Protein AF-A0A3B0PQL0-F1 (afdb_monomer)

pLDDT: mean 88.05, std 7.39, range [57.41, 95.56]

Secondary structure (DSSP, 8-state):
-HHHHHHHHHHHHS---HHHHHHHHHHHHHHH-TTTS----HHHHHHHHHHHHHHHHHSTTTSSSPPP--HHHHHHHHHHHHHHHHHHHHHHHHH--

Solvent-accessible surface area (backbone atoms only — not comparable to full-atom values): 5532 Å² total; per-residue (Å²): 64,70,66,24,41,53,50,51,52,47,61,74,74,46,91,65,51,79,68,58,44,51,54,50,53,48,52,48,40,76,74,58,15,87,88,67,73,50,44,44,44,34,69,77,51,51,51,60,36,52,52,47,43,52,50,48,67,75,41,52,92,74,48,79,83,75,74,80,62,51,66,76,64,50,47,51,38,39,50,34,20,51,53,27,49,53,52,51,53,55,50,48,61,68,74,75,109

Radius of gyration: 16.66 Å; Cα contacts (8 Å, |Δi|>4): 66; chains: 1; bounding box: 36×22×53 Å

Mean predicted aligned error: 5.49 Å

Sequence (97 aa):
MLGTMILLAGVMAGDYHKLTGVFFVMAIVMSLGSVTGCAINPARDFGPRVIYFLTAKAFNKKLQNPVSADFRYGLVPLLAPIAAGLIMGGFSLLINQ

Nearest PDB structures (foldseek):
  7sqc-assembly1_P1  TM=3.159E-01  e=7.626E+00  Chlamydomonas reinhardtii

Organism: Mycoplasmoides gallisepticum (NCBI:txid2096)

Structure (mmCIF, N/CA/C/O backbone):
data_AF-A0A3B0PQL0-F1
#
_entry.id   AF-A0A3B0PQL0-F1
#
loop_
_atom_site.group_PDB
_atom_site.id
_atom_site.type_symbol
_atom_site.label_atom_id
_atom_site.label_alt_id
_atom_site.label_comp_id
_atom_site.label_asym_id
_atom_site.label_entity_id
_atom_site.label_seq_id
_atom_site.pdbx_PDB_ins_code
_atom_site.Cartn_x
_atom_site.Cartn_y
_atom_site.Cartn_z
_atom_site.occupancy
_atom_site.B_iso_or_equiv
_atom_site.auth_seq_id
_atom_site.auth_comp_id
_atom_site.auth_asym_id
_atom_site.auth_atom_id
_atom_site.pdbx_PDB_model_num
ATOM 1 N N . MET A 1 1 ? -3.445 5.209 -6.101 1.00 81.50 1 MET A N 1
ATOM 2 C CA . MET A 1 1 ? -3.249 4.799 -7.511 1.00 81.50 1 MET A CA 1
ATOM 3 C C . MET A 1 1 ? -1.886 5.243 -8.042 1.00 81.50 1 MET A C 1
ATOM 5 O O . MET A 1 1 ? -1.059 4.375 -8.268 1.00 81.50 1 MET A O 1
ATOM 9 N N . LEU A 1 2 ? -1.595 6.551 -8.140 1.00 87.88 2 LEU A N 1
ATOM 10 C CA . LEU A 1 2 ? -0.280 7.066 -8.581 1.00 87.88 2 LEU A CA 1
ATOM 11 C C . LEU A 1 2 ? 0.912 6.507 -7.785 1.00 87.88 2 LEU A C 1
ATOM 13 O O . LEU A 1 2 ? 1.844 5.985 -8.384 1.00 87.88 2 LEU A O 1
ATOM 17 N N . GLY A 1 3 ? 0.851 6.521 -6.447 1.00 89.62 3 GLY A N 1
ATOM 18 C CA . GLY A 1 3 ? 1.926 5.965 -5.611 1.00 89.62 3 GLY A CA 1
ATOM 19 C C . GLY A 1 3 ? 2.202 4.474 -5.859 1.00 89.62 3 GLY A C 1
ATOM 20 O O . GLY A 1 3 ? 3.354 4.060 -5.849 1.00 89.62 3 GLY A O 1
ATOM 21 N N . THR A 1 4 ? 1.169 3.673 -6.149 1.00 91.12 4 THR A N 1
ATOM 22 C CA . THR A 1 4 ? 1.331 2.252 -6.504 1.00 91.12 4 THR A CA 1
ATOM 23 C C . THR A 1 4 ? 1.962 2.081 -7.879 1.00 91.12 4 THR A C 1
ATOM 25 O O . THR A 1 4 ? 2.836 1.238 -8.029 1.00 91.12 4 THR A O 1
ATOM 28 N N . MET A 1 5 ? 1.585 2.901 -8.865 1.00 91.19 5 M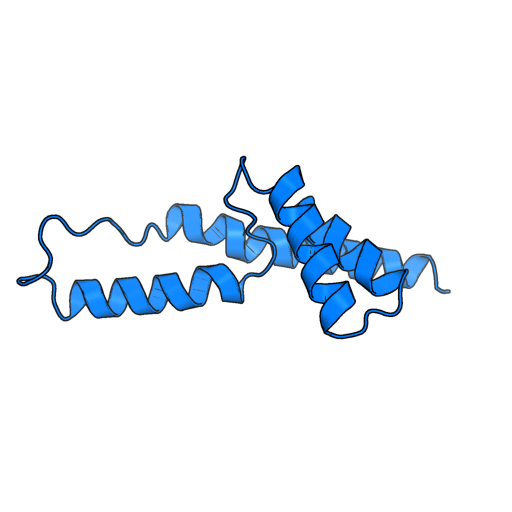ET A N 1
ATOM 29 C CA . MET A 1 5 ? 2.227 2.859 -10.184 1.00 91.19 5 MET A CA 1
ATOM 30 C C . MET A 1 5 ? 3.713 3.222 -10.097 1.00 91.19 5 MET A C 1
ATOM 32 O O . MET A 1 5 ? 4.537 2.528 -10.680 1.00 91.19 5 MET A O 1
ATOM 36 N N . ILE A 1 6 ? 4.065 4.245 -9.311 1.00 92.44 6 ILE A N 1
ATOM 37 C CA . ILE A 1 6 ? 5.462 4.654 -9.094 1.00 92.44 6 ILE A CA 1
ATOM 38 C C . ILE A 1 6 ? 6.243 3.574 -8.342 1.00 92.44 6 ILE A C 1
ATOM 40 O O . ILE A 1 6 ? 7.373 3.273 -8.720 1.00 92.44 6 ILE A O 1
ATOM 44 N N . LEU A 1 7 ? 5.645 2.959 -7.314 1.00 93.00 7 LEU A N 1
ATOM 45 C CA . LEU A 1 7 ? 6.278 1.845 -6.610 1.00 93.00 7 LEU A CA 1
ATOM 46 C C . LEU A 1 7 ? 6.594 0.697 -7.575 1.00 93.00 7 LEU A C 1
ATOM 48 O O . LEU A 1 7 ? 7.717 0.206 -7.578 1.00 93.00 7 LEU A O 1
ATOM 52 N N . LEU A 1 8 ? 5.621 0.280 -8.388 1.00 93.38 8 LEU A N 1
ATOM 53 C CA . LEU A 1 8 ? 5.794 -0.832 -9.324 1.00 93.38 8 LEU A CA 1
ATOM 54 C C . LEU A 1 8 ? 6.795 -0.499 -10.430 1.00 93.38 8 LEU A C 1
ATOM 56 O O . LEU A 1 8 ? 7.654 -1.321 -10.719 1.00 93.38 8 LEU A O 1
ATOM 60 N N . ALA A 1 9 ? 6.739 0.712 -10.989 1.00 92.00 9 ALA A N 1
ATOM 61 C CA . ALA A 1 9 ? 7.718 1.173 -11.968 1.00 92.00 9 ALA A CA 1
ATOM 62 C C . ALA A 1 9 ? 9.141 1.138 -11.394 1.00 92.00 9 ALA A C 1
ATOM 64 O O . ALA A 1 9 ? 10.052 0.651 -12.054 1.00 92.00 9 ALA A O 1
ATOM 65 N N . GLY A 1 10 ? 9.317 1.593 -10.148 1.00 92.06 10 GLY A N 1
ATOM 66 C CA . GLY A 1 10 ? 10.587 1.480 -9.440 1.00 92.06 10 GLY A CA 1
ATOM 67 C C . GLY A 1 10 ? 11.037 0.029 -9.325 1.00 92.06 10 GLY A C 1
ATOM 68 O O . GLY A 1 10 ? 12.105 -0.303 -9.824 1.00 92.06 10 GLY A O 1
ATOM 69 N N . VAL A 1 11 ? 10.198 -0.841 -8.743 1.00 91.00 11 VAL A N 1
ATOM 70 C CA . VAL A 1 11 ? 10.475 -2.284 -8.550 1.00 91.00 11 VAL A CA 1
ATOM 71 C C . VAL A 1 11 ? 10.850 -2.991 -9.851 1.00 91.00 11 VAL A C 1
ATOM 73 O O . VAL A 1 11 ? 11.689 -3.881 -9.832 1.00 91.00 11 VAL A O 1
ATOM 76 N N . MET A 1 12 ? 10.253 -2.603 -10.974 1.00 89.62 12 MET A N 1
ATOM 77 C CA . MET A 1 12 ? 10.581 -3.171 -12.280 1.00 89.62 12 MET A CA 1
ATOM 78 C C . MET A 1 12 ? 11.887 -2.627 -12.873 1.00 89.62 12 MET A C 1
ATOM 80 O O . MET A 1 12 ? 12.521 -3.317 -13.663 1.00 89.62 12 MET A O 1
ATOM 84 N N . ALA A 1 13 ? 12.269 -1.393 -12.539 1.00 89.44 13 ALA A N 1
ATOM 85 C CA . ALA A 1 13 ? 13.441 -0.723 -13.099 1.00 89.44 13 ALA A CA 1
ATOM 86 C C . ALA A 1 13 ? 14.727 -0.942 -12.289 1.00 89.44 13 ALA A C 1
ATOM 88 O O . ALA A 1 13 ? 15.816 -0.713 -12.814 1.00 89.44 13 ALA A O 1
ATOM 89 N N . GLY A 1 14 ? 14.623 -1.322 -11.014 1.00 86.56 14 GLY A N 1
ATOM 90 C CA . GLY A 1 14 ? 15.765 -1.377 -10.107 1.00 86.56 14 GLY A CA 1
ATOM 91 C C . GLY A 1 14 ? 15.806 -2.619 -9.228 1.00 86.56 14 GLY A C 1
ATOM 92 O O . GLY A 1 14 ? 14.785 -3.098 -8.740 1.00 86.56 14 GLY A O 1
ATOM 93 N N . ASP A 1 15 ? 17.025 -3.073 -8.945 1.00 88.44 15 ASP A N 1
ATOM 94 C CA . ASP A 1 15 ? 17.293 -4.109 -7.953 1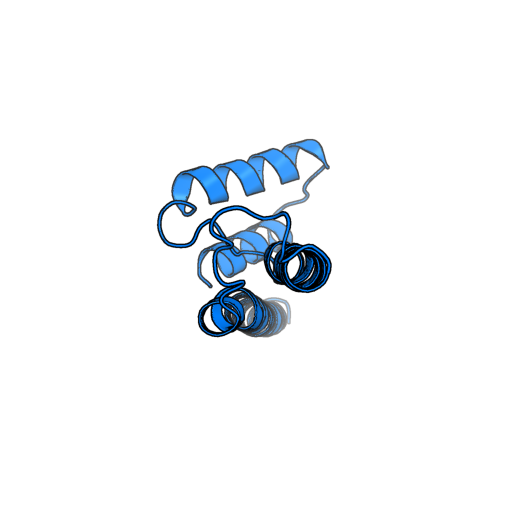.00 88.44 15 ASP A CA 1
ATOM 95 C C . ASP A 1 15 ? 17.385 -3.492 -6.553 1.00 88.44 15 ASP A C 1
ATOM 97 O O . ASP A 1 15 ? 18.371 -2.851 -6.173 1.00 88.44 15 ASP A O 1
ATOM 101 N N . TYR A 1 16 ? 16.338 -3.678 -5.752 1.00 90.44 16 TYR A N 1
ATOM 102 C CA . TYR A 1 16 ? 16.315 -3.186 -4.377 1.00 90.44 16 TYR A CA 1
ATOM 103 C C . TYR A 1 16 ? 16.791 -4.256 -3.396 1.00 90.44 16 TYR A C 1
ATOM 105 O O . TYR A 1 16 ? 16.131 -5.270 -3.172 1.00 90.44 16 TYR A O 1
ATOM 113 N N . HIS A 1 17 ? 17.890 -3.976 -2.696 1.00 90.94 17 HIS A N 1
ATOM 114 C CA . HIS A 1 17 ? 18.170 -4.627 -1.420 1.00 90.94 17 HIS A CA 1
ATOM 115 C C . HIS A 1 17 ? 17.207 -4.120 -0.335 1.00 90.94 17 HIS A C 1
ATOM 117 O O . HIS A 1 17 ? 16.632 -3.037 -0.435 1.00 90.94 17 HIS A O 1
ATOM 123 N N . LYS A 1 18 ? 17.058 -4.887 0.756 1.00 90.75 18 LYS A N 1
ATOM 124 C CA . LYS A 1 18 ? 16.096 -4.600 1.840 1.00 90.75 18 LYS A CA 1
ATOM 125 C C . LYS A 1 18 ? 16.122 -3.137 2.305 1.00 90.75 18 LYS A C 1
ATOM 127 O O . LYS A 1 18 ? 15.070 -2.527 2.452 1.00 90.75 18 LYS A O 1
ATOM 132 N N . LEU A 1 19 ? 17.314 -2.574 2.511 1.00 94.19 19 LEU A N 1
ATOM 133 C CA . LEU A 1 19 ? 17.467 -1.205 3.003 1.00 94.19 19 LEU A CA 1
ATOM 134 C C . LEU A 1 19 ? 17.123 -0.150 1.939 1.00 94.19 19 LEU A C 1
ATOM 136 O O . LEU A 1 19 ? 16.421 0.814 2.238 1.00 94.19 19 LEU A O 1
ATOM 140 N N . THR A 1 20 ? 17.566 -0.338 0.692 1.00 93.31 20 THR A N 1
ATOM 141 C CA . THR A 1 20 ? 17.282 0.614 -0.393 1.00 93.31 20 THR A CA 1
ATOM 142 C C . THR A 1 20 ? 15.803 0.613 -0.768 1.00 93.31 20 THR A C 1
ATOM 144 O O . THR A 1 20 ? 15.244 1.678 -1.017 1.00 93.31 20 THR A O 1
ATOM 147 N N . GLY A 1 21 ? 15.133 -0.540 -0.700 1.00 93.19 21 GLY A N 1
ATOM 148 C CA . GLY A 1 21 ? 13.682 -0.637 -0.871 1.00 93.19 21 GLY A CA 1
ATOM 149 C C . GLY A 1 21 ? 12.901 0.142 0.193 1.00 93.19 21 GLY A C 1
ATOM 150 O O . GLY A 1 21 ? 11.940 0.837 -0.134 1.00 93.19 21 GLY A O 1
ATOM 151 N N . VAL A 1 22 ? 13.338 0.105 1.459 1.00 93.38 22 VAL A N 1
ATOM 152 C CA . VAL A 1 22 ? 12.715 0.898 2.536 1.00 93.38 22 VAL A CA 1
ATOM 153 C C . VAL A 1 22 ? 12.864 2.395 2.272 1.00 93.38 22 VAL A C 1
ATOM 155 O O . VAL A 1 22 ? 11.878 3.125 2.362 1.00 93.38 22 VAL A O 1
ATOM 158 N N . PHE A 1 23 ? 14.059 2.859 1.897 1.00 94.50 23 PHE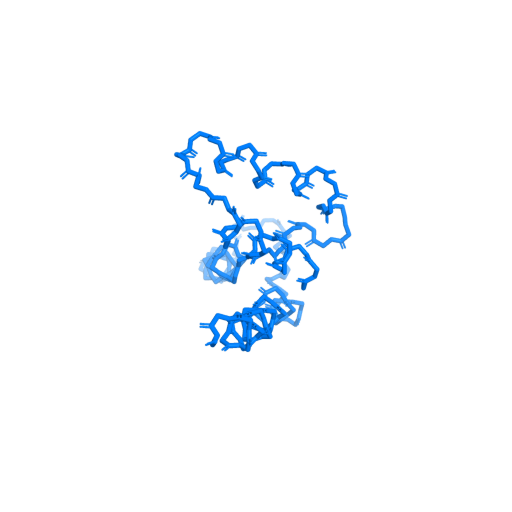 A N 1
ATOM 159 C CA . PHE A 1 23 ? 14.267 4.270 1.559 1.00 94.50 23 P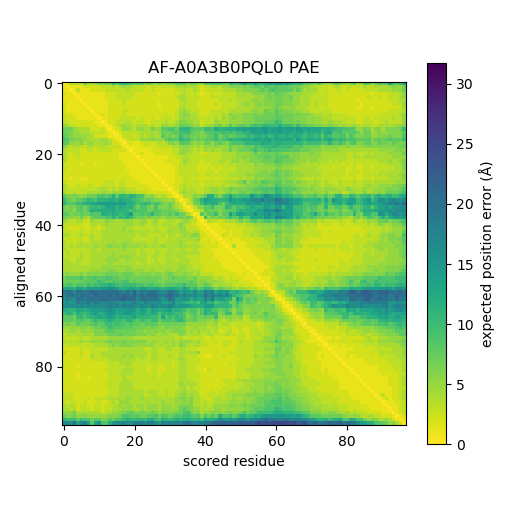HE A CA 1
ATOM 160 C C . PHE A 1 23 ? 13.482 4.703 0.321 1.00 94.50 23 PHE A C 1
ATOM 162 O O . PHE A 1 23 ? 12.975 5.823 0.283 1.00 94.50 23 PHE A O 1
ATOM 169 N N . PHE A 1 24 ? 13.314 3.817 -0.659 1.00 93.81 24 PHE A N 1
ATOM 170 C CA . PHE A 1 24 ? 12.490 4.094 -1.828 1.00 93.81 24 PHE A CA 1
ATOM 171 C C . PHE A 1 24 ? 11.017 4.294 -1.451 1.00 93.81 24 PHE A C 1
ATOM 173 O O . PHE A 1 24 ? 10.423 5.316 -1.791 1.00 93.81 24 PHE A O 1
ATOM 180 N N . VAL A 1 25 ? 10.441 3.380 -0.663 1.00 93.00 25 VAL A N 1
ATOM 181 C CA . VAL A 1 25 ? 9.072 3.539 -0.147 1.00 93.00 25 VAL A CA 1
ATOM 182 C C . VAL A 1 25 ? 8.954 4.804 0.706 1.00 93.00 25 VAL A C 1
ATOM 184 O O . VAL A 1 25 ? 7.977 5.538 0.566 1.00 93.00 25 VAL A O 1
ATOM 187 N N . MET A 1 26 ? 9.952 5.106 1.543 1.00 92.88 26 MET A N 1
ATOM 188 C CA . MET A 1 26 ? 9.991 6.330 2.349 1.00 92.88 26 MET A CA 1
ATOM 189 C C . MET A 1 26 ? 9.940 7.585 1.469 1.00 92.88 26 MET A C 1
ATOM 191 O O . MET A 1 26 ? 9.133 8.473 1.729 1.00 92.88 26 MET A O 1
ATOM 195 N N . ALA A 1 27 ? 10.728 7.642 0.393 1.00 93.00 27 ALA A N 1
ATOM 196 C CA . ALA A 1 27 ? 10.719 8.761 -0.547 1.00 93.00 27 ALA A CA 1
ATOM 197 C C . ALA A 1 27 ? 9.342 8.946 -1.209 1.00 93.00 27 ALA A C 1
ATOM 199 O O . ALA A 1 27 ? 8.856 10.074 -1.331 1.00 93.00 27 ALA A O 1
ATOM 200 N N . ILE A 1 28 ? 8.666 7.849 -1.570 1.00 91.81 28 ILE A N 1
ATOM 201 C CA . ILE A 1 28 ? 7.297 7.899 -2.106 1.00 91.81 28 ILE A CA 1
ATOM 202 C C . ILE A 1 28 ? 6.320 8.424 -1.045 1.00 91.81 28 ILE A C 1
ATOM 204 O O . ILE A 1 28 ? 5.490 9.280 -1.338 1.00 91.81 28 ILE A O 1
ATOM 208 N N . VAL A 1 29 ? 6.411 7.953 0.200 1.00 90.56 29 VAL A N 1
ATOM 209 C CA . VAL A 1 29 ? 5.530 8.403 1.291 1.00 90.56 29 VAL A CA 1
ATOM 210 C C . VAL A 1 29 ? 5.756 9.880 1.618 1.00 90.56 29 VAL A C 1
ATOM 212 O O . VAL A 1 29 ? 4.787 10.609 1.804 1.00 90.56 29 VAL A O 1
ATOM 215 N N . MET A 1 30 ? 7.001 10.353 1.651 1.00 90.69 30 MET A N 1
ATOM 216 C CA . MET A 1 30 ? 7.302 11.761 1.927 1.00 90.69 30 MET A CA 1
ATOM 217 C C . MET A 1 30 ? 6.832 12.691 0.800 1.00 90.69 30 MET A C 1
ATOM 219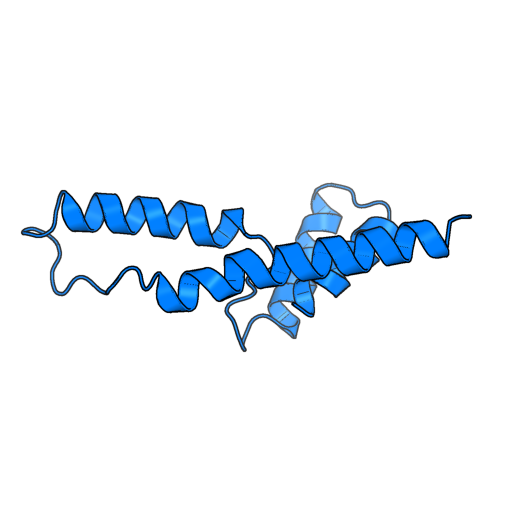 O O . MET A 1 30 ? 6.415 13.810 1.080 1.00 90.69 30 MET A O 1
ATOM 223 N N . SER A 1 31 ? 6.856 12.231 -0.455 1.00 90.00 31 SER A N 1
ATOM 224 C CA . SER A 1 31 ? 6.439 13.031 -1.617 1.00 90.00 31 SER A CA 1
ATOM 225 C C . SER A 1 31 ? 4.937 12.964 -1.918 1.00 90.00 31 SER A C 1
ATOM 227 O O . SER A 1 31 ? 4.354 13.962 -2.334 1.00 90.00 31 SER A O 1
ATOM 229 N N . LEU A 1 32 ? 4.293 11.810 -1.707 1.00 86.31 32 LEU A N 1
ATOM 230 C CA . LEU A 1 32 ? 2.911 11.535 -2.135 1.00 86.31 32 LEU A CA 1
ATOM 231 C C . LEU A 1 32 ? 1.976 11.107 -0.991 1.00 86.31 32 LEU A C 1
ATOM 233 O O . LEU A 1 32 ? 0.809 10.784 -1.227 1.00 86.31 32 LEU A O 1
ATOM 237 N N . GLY A 1 33 ? 2.456 11.078 0.2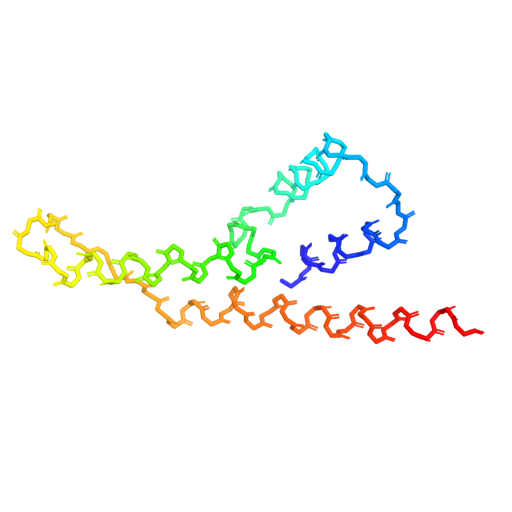53 1.00 79.62 33 GLY A N 1
ATOM 238 C CA . GLY A 1 33 ? 1.705 10.540 1.388 1.00 79.62 33 GLY A CA 1
ATOM 239 C C . GLY A 1 33 ? 0.611 11.451 1.942 1.00 79.62 33 GLY A C 1
ATOM 240 O O . GLY A 1 33 ? -0.340 10.939 2.529 1.00 79.62 33 GLY A O 1
ATOM 241 N N . SER A 1 34 ? 0.689 12.769 1.735 1.00 72.38 34 SER A N 1
ATOM 242 C CA . SER A 1 34 ? -0.212 13.743 2.377 1.00 72.38 34 SER A CA 1
ATOM 243 C C . SER A 1 34 ? -1.672 13.645 1.921 1.00 72.38 34 SER A C 1
ATOM 245 O O . SER A 1 34 ? -2.576 13.841 2.725 1.00 72.38 34 SER A O 1
ATOM 247 N N . VAL A 1 35 ? -1.923 13.300 0.656 1.00 69.94 35 VAL A N 1
ATOM 248 C CA . VAL A 1 35 ? -3.277 13.332 0.074 1.00 69.94 35 VAL A CA 1
ATOM 249 C C . VAL A 1 35 ? -4.148 12.125 0.439 1.00 69.94 35 VAL A C 1
ATOM 251 O O . VAL A 1 35 ? -5.368 12.230 0.415 1.00 69.94 35 VAL A O 1
ATOM 254 N N . THR A 1 36 ? -3.553 10.967 0.754 1.00 72.25 36 THR A N 1
ATOM 255 C CA . THR A 1 36 ? -4.301 9.704 0.981 1.00 72.25 36 THR A CA 1
ATOM 256 C C . THR A 1 36 ? -3.701 8.790 2.058 1.00 72.25 36 THR A C 1
ATOM 258 O O . THR A 1 36 ? -4.121 7.641 2.189 1.00 72.25 36 THR A O 1
ATOM 261 N N . GLY A 1 37 ? -2.692 9.247 2.809 1.00 70.88 37 GLY A N 1
ATOM 262 C CA . GLY A 1 37 ? -1.975 8.420 3.791 1.00 70.88 37 GLY A CA 1
ATOM 263 C C . GLY A 1 37 ? -1.049 7.364 3.169 1.00 70.88 37 GLY A C 1
ATOM 264 O O . GLY A 1 37 ? -0.597 6.452 3.860 1.00 70.88 37 GLY A O 1
ATOM 265 N N . CYS A 1 38 ? -0.761 7.485 1.866 1.00 75.38 38 CYS A N 1
ATOM 266 C CA . CYS A 1 38 ? 0.060 6.560 1.085 1.00 75.38 38 CYS A CA 1
ATOM 267 C C . CYS A 1 38 ? -0.472 5.112 1.074 1.00 75.38 38 CYS A C 1
ATOM 269 O O . CYS A 1 38 ? 0.231 4.150 1.399 1.00 75.38 38 CYS A O 1
ATOM 271 N N . ALA A 1 39 ? -1.735 4.941 0.679 1.00 76.50 39 ALA A N 1
ATOM 272 C CA . ALA A 1 39 ? -2.347 3.629 0.492 1.00 76.50 39 ALA A CA 1
ATOM 273 C C . ALA A 1 39 ? -1.839 2.931 -0.782 1.00 76.50 39 ALA A C 1
ATOM 275 O O . ALA A 1 39 ? -2.539 2.819 -1.787 1.00 76.50 39 ALA A O 1
ATOM 276 N N . ILE A 1 40 ? -0.578 2.507 -0.753 1.00 87.62 40 ILE A N 1
ATOM 277 C CA . ILE A 1 40 ? 0.091 1.851 -1.880 1.00 87.62 40 ILE A CA 1
ATOM 278 C C . ILE A 1 40 ? -0.169 0.340 -1.902 1.00 87.62 40 ILE A C 1
ATOM 280 O O . ILE A 1 40 ? -0.100 -0.273 -2.965 1.00 87.62 40 ILE A O 1
ATOM 284 N N . ASN A 1 41 ? -0.495 -0.252 -0.750 1.00 89.62 41 ASN A N 1
ATOM 285 C CA . ASN A 1 41 ? -0.669 -1.691 -0.572 1.00 89.62 41 ASN A CA 1
ATOM 286 C C . ASN A 1 41 ? -2.038 -1.991 0.080 1.00 89.62 41 ASN A C 1
ATOM 288 O O . ASN A 1 41 ? -2.272 -1.519 1.197 1.00 89.62 41 ASN A O 1
ATOM 292 N N . PRO A 1 42 ? -2.899 -2.815 -0.550 1.00 89.19 42 PRO A N 1
ATOM 293 C CA . PRO A 1 42 ? -4.199 -3.204 -0.001 1.00 89.19 42 PRO A CA 1
ATOM 294 C C . PRO A 1 42 ? -4.119 -3.818 1.403 1.00 89.19 42 PRO A C 1
ATOM 296 O O . PRO A 1 42 ? -4.905 -3.470 2.284 1.00 89.19 42 PRO A O 1
ATOM 299 N N . ALA A 1 43 ? -3.134 -4.688 1.652 1.00 91.12 43 ALA A N 1
ATOM 300 C CA . ALA A 1 43 ? -2.970 -5.368 2.938 1.00 91.12 43 ALA A CA 1
ATOM 301 C C . ALA A 1 43 ? -2.582 -4.400 4.069 1.00 91.12 43 ALA A C 1
ATOM 303 O O . ALA A 1 43 ? -2.968 -4.601 5.221 1.00 91.12 43 ALA A O 1
ATOM 304 N N . ARG A 1 44 ? -1.860 -3.321 3.730 1.00 91.19 44 ARG A N 1
ATOM 305 C CA . ARG A 1 44 ? -1.405 -2.284 4.671 1.00 91.19 44 ARG A CA 1
ATOM 306 C C . ARG A 1 44 ? -2.550 -1.420 5.212 1.00 91.19 44 ARG A C 1
ATOM 308 O O . ARG A 1 44 ? -2.366 -0.784 6.250 1.00 91.19 44 ARG A O 1
ATOM 315 N N . ASP A 1 45 ? -3.696 -1.382 4.529 1.00 90.44 45 ASP A N 1
ATOM 316 C CA . ASP A 1 45 ? -4.903 -0.682 4.993 1.00 90.44 45 ASP A CA 1
ATOM 317 C C . ASP A 1 45 ? -5.977 -1.652 5.502 1.00 90.44 45 ASP A C 1
ATOM 319 O O . ASP A 1 45 ? -6.455 -1.518 6.629 1.00 90.44 45 ASP A O 1
ATOM 323 N N . PHE A 1 46 ? -6.321 -2.670 4.707 1.00 90.19 46 PHE A N 1
ATOM 324 C CA . PHE A 1 46 ? -7.468 -3.531 4.991 1.00 90.19 46 PHE A CA 1
ATOM 325 C C . PHE A 1 46 ? -7.283 -4.378 6.256 1.00 90.19 46 PHE A C 1
ATOM 327 O O . PHE A 1 46 ? -8.209 -4.493 7.057 1.00 90.19 46 PHE A O 1
ATOM 334 N N . GLY A 1 47 ? -6.084 -4.930 6.478 1.00 91.06 47 GLY A N 1
ATOM 335 C CA . GLY A 1 47 ? -5.788 -5.759 7.652 1.00 91.06 47 GLY A CA 1
ATOM 336 C C . GLY A 1 47 ? -6.016 -5.013 8.973 1.00 91.06 47 GLY A C 1
ATOM 337 O O . GLY A 1 47 ? -6.873 -5.428 9.760 1.00 91.06 47 GLY A O 1
ATOM 338 N N . PRO A 1 48 ? -5.325 -3.879 9.208 1.00 92.00 48 PRO A N 1
ATOM 339 C CA . PRO A 1 48 ? -5.557 -3.045 10.386 1.00 92.00 48 PRO A CA 1
ATOM 340 C C . PRO A 1 48 ? -7.016 -2.604 10.546 1.00 92.00 48 PRO A C 1
ATOM 342 O O . PRO A 1 48 ? -7.523 -2.577 11.665 1.00 92.00 48 PRO A O 1
ATOM 345 N N . ARG A 1 49 ? -7.719 -2.313 9.443 1.00 91.75 49 ARG A N 1
ATOM 346 C CA . ARG A 1 49 ? -9.129 -1.895 9.460 1.00 91.75 49 ARG A CA 1
ATOM 347 C C . ARG A 1 49 ? -10.068 -3.003 9.935 1.00 91.75 49 ARG A C 1
ATOM 349 O O . ARG A 1 49 ? -10.942 -2.748 10.762 1.00 91.75 49 ARG A O 1
ATOM 356 N N . VAL A 1 50 ? -9.878 -4.233 9.455 1.00 92.62 50 VAL A N 1
ATOM 357 C CA . VAL A 1 50 ? -10.652 -5.401 9.904 1.00 92.62 50 VAL A CA 1
ATOM 358 C C . VAL A 1 50 ? -10.384 -5.686 11.377 1.00 92.62 50 VAL A C 1
ATOM 360 O O . VAL A 1 50 ? -11.332 -5.863 12.140 1.00 92.62 50 VAL A O 1
ATOM 363 N N . ILE A 1 51 ? -9.115 -5.671 11.795 1.00 93.56 51 ILE A N 1
ATOM 364 C CA . ILE A 1 51 ? -8.742 -5.864 13.202 1.00 93.56 51 ILE A CA 1
ATOM 365 C C . ILE A 1 51 ? -9.415 -4.795 14.064 1.00 93.56 51 ILE A C 1
ATOM 367 O O . ILE A 1 51 ? -10.082 -5.135 15.036 1.00 93.56 51 ILE A O 1
ATOM 371 N N . TYR A 1 52 ? -9.331 -3.523 13.668 1.00 91.44 52 TYR A N 1
ATOM 372 C CA . TYR A 1 52 ? -9.978 -2.428 14.382 1.00 91.44 52 TYR A CA 1
ATOM 373 C C . TYR A 1 52 ? -11.495 -2.609 14.483 1.00 91.44 52 TYR A C 1
ATOM 375 O O . TYR A 1 52 ? -12.048 -2.458 15.567 1.00 91.44 52 TYR A O 1
ATOM 383 N N . PHE A 1 53 ? -12.173 -2.991 13.397 1.00 91.69 53 PHE A N 1
ATOM 384 C CA . PHE A 1 53 ? -13.612 -3.259 13.421 1.00 91.69 53 PHE A CA 1
ATOM 385 C C . PHE A 1 53 ? -13.978 -4.376 14.408 1.00 91.69 53 PHE A C 1
ATOM 387 O O . PHE A 1 53 ? -14.922 -4.231 15.189 1.00 91.69 53 PHE A O 1
ATOM 394 N N . LEU A 1 54 ? -13.219 -5.475 14.409 1.00 92.25 54 LEU A N 1
ATOM 395 C CA . LEU A 1 54 ? -13.435 -6.593 15.326 1.00 92.25 54 LEU A CA 1
ATOM 396 C C . LEU A 1 54 ? -13.169 -6.188 16.780 1.00 92.25 54 LEU A C 1
ATOM 398 O O . LEU A 1 54 ? -13.991 -6.475 17.649 1.00 92.25 54 LEU A O 1
ATOM 402 N N . THR A 1 55 ? -12.072 -5.477 17.047 1.00 90.50 55 THR A N 1
ATOM 403 C CA . THR A 1 55 ? -11.730 -4.979 18.386 1.00 90.50 55 THR A CA 1
ATOM 404 C C . THR A 1 55 ? -12.763 -3.970 18.883 1.00 90.50 55 THR A C 1
ATOM 406 O O . THR A 1 55 ? -13.236 -4.091 20.011 1.00 90.50 55 THR A O 1
ATOM 409 N N . ALA A 1 56 ? -13.179 -3.015 18.051 1.00 88.12 56 ALA A N 1
ATOM 410 C CA . ALA A 1 56 ? -14.203 -2.038 18.404 1.00 88.12 56 ALA A CA 1
ATOM 411 C C . ALA A 1 56 ? -15.543 -2.720 18.708 1.00 88.12 56 ALA A C 1
ATOM 413 O O . ALA A 1 56 ? -16.192 -2.383 19.694 1.00 88.12 56 ALA A O 1
ATOM 414 N N . LYS A 1 57 ? -15.931 -3.739 17.931 1.00 85.94 57 LYS A N 1
ATOM 415 C CA . LYS A 1 57 ? -17.150 -4.516 18.189 1.00 85.94 57 LYS A CA 1
ATOM 416 C C . LYS A 1 57 ? -17.053 -5.345 19.475 1.00 85.94 57 LYS A C 1
ATOM 418 O O . LYS A 1 57 ? -18.022 -5.397 20.227 1.00 85.94 57 LYS A O 1
ATOM 423 N N . ALA A 1 58 ? -15.902 -5.960 19.747 1.00 88.19 58 ALA A N 1
ATOM 424 C CA . ALA A 1 58 ? -15.681 -6.794 20.930 1.00 88.19 58 ALA A CA 1
ATOM 425 C C . ALA A 1 58 ? -15.581 -5.983 22.236 1.00 88.19 58 ALA A C 1
ATOM 427 O O . ALA A 1 58 ? -16.069 -6.419 23.276 1.00 88.19 58 ALA A O 1
ATOM 428 N N . PHE A 1 59 ? -14.985 -4.790 22.188 1.00 86.00 59 PHE A N 1
ATOM 429 C CA . PHE A 1 59 ? -14.695 -3.956 23.360 1.00 86.00 59 PHE A CA 1
ATOM 430 C C . PHE A 1 59 ? -15.499 -2.649 23.388 1.00 86.00 59 PHE A C 1
ATOM 432 O O . PHE A 1 59 ? -15.121 -1.714 24.091 1.00 86.00 59 PHE A O 1
ATOM 439 N N . ASN A 1 60 ? -16.621 -2.580 22.666 1.00 70.94 60 ASN A N 1
ATOM 440 C CA . ASN A 1 60 ? -17.374 -1.345 22.399 1.00 70.94 60 ASN A CA 1
ATOM 441 C C . ASN A 1 60 ? -17.741 -0.544 23.669 1.00 70.94 60 ASN A C 1
ATOM 443 O O . ASN A 1 60 ? -17.760 0.678 23.656 1.00 70.94 60 ASN A O 1
ATOM 447 N N . LYS A 1 61 ? -17.959 -1.224 24.805 1.00 64.75 61 LYS A N 1
ATOM 448 C CA . LYS A 1 61 ? -18.241 -0.594 26.113 1.00 64.75 61 LYS A CA 1
ATOM 449 C C . LYS A 1 61 ? -17.021 0.043 26.802 1.00 64.75 61 LYS A C 1
ATOM 451 O O . LYS A 1 61 ? -17.201 0.834 27.721 1.00 64.75 61 LYS A O 1
ATOM 456 N N . LYS A 1 62 ? -15.798 -0.341 26.419 1.00 76.75 62 LYS A N 1
ATOM 457 C CA . LYS A 1 62 ? -14.524 0.176 26.956 1.00 76.75 62 LYS A CA 1
ATOM 458 C C . LYS A 1 62 ? -13.898 1.257 26.076 1.00 76.75 62 LYS A C 1
ATOM 460 O O . LYS A 1 62 ? -13.069 2.012 26.574 1.00 76.75 62 LYS A O 1
ATOM 465 N N . LEU A 1 63 ? -14.249 1.319 24.792 1.00 75.50 63 LEU A N 1
ATOM 466 C CA . LEU A 1 63 ? -13.754 2.370 23.912 1.00 75.50 63 LEU A CA 1
ATOM 467 C C . LEU A 1 63 ? -14.527 3.659 24.192 1.00 75.50 63 LEU A C 1
ATOM 469 O O . LEU A 1 63 ? -15.736 3.728 23.998 1.00 75.50 63 LEU A O 1
ATOM 473 N N . GLN A 1 64 ? -13.819 4.690 24.641 1.00 75.75 64 GLN A N 1
ATOM 474 C CA . GLN A 1 64 ? -14.374 6.036 24.697 1.00 75.75 64 GLN A CA 1
ATOM 475 C C . GLN A 1 64 ? -14.406 6.597 23.272 1.00 75.75 64 GLN A C 1
ATOM 477 O O . GLN A 1 64 ? -13.365 6.676 22.626 1.00 75.75 64 GLN A O 1
ATOM 482 N N . ASN A 1 65 ? -15.596 6.958 22.783 1.00 76.38 65 ASN A N 1
ATOM 483 C CA . ASN A 1 65 ? -15.823 7.545 21.454 1.00 76.38 65 ASN A CA 1
ATOM 484 C C . ASN A 1 65 ? -15.178 6.751 20.292 1.00 76.38 65 ASN A C 1
ATOM 486 O O . ASN A 1 65 ? -14.311 7.284 19.596 1.00 76.38 65 ASN A O 1
ATOM 490 N N . PRO A 1 66 ? -15.566 5.478 20.064 1.00 79.56 66 PRO A N 1
ATOM 491 C CA . PRO A 1 66 ? -15.024 4.694 18.959 1.00 79.56 66 PRO A CA 1
ATOM 492 C C . PRO A 1 66 ? -15.327 5.372 17.617 1.00 79.56 66 PRO A C 1
ATOM 494 O O . PRO A 1 66 ? -16.468 5.730 17.323 1.00 79.56 66 PRO A O 1
ATOM 497 N N . VAL A 1 67 ? -14.295 5.534 16.791 1.00 81.62 67 VAL A N 1
ATOM 498 C CA . VAL A 1 67 ? -14.424 6.040 15.421 1.00 81.62 67 VAL A CA 1
ATOM 499 C C . VAL A 1 67 ? -14.902 4.897 14.520 1.00 81.62 67 VAL A C 1
ATOM 501 O O . VAL A 1 67 ? -14.648 3.723 14.779 1.00 81.62 67 VAL A O 1
ATOM 504 N N . SER A 1 68 ? -15.631 5.213 13.450 1.00 84.38 68 SER A N 1
ATOM 505 C CA . SER A 1 68 ? -16.025 4.200 12.467 1.00 84.38 68 SER A CA 1
ATOM 506 C C . SER A 1 68 ? -14.796 3.609 11.770 1.00 84.38 68 SER A C 1
ATOM 508 O O . SER A 1 68 ? -13.888 4.336 11.377 1.00 84.38 68 SER A O 1
ATOM 510 N N . ALA A 1 69 ? -14.804 2.295 11.529 1.00 84.88 69 ALA A N 1
ATOM 511 C CA . ALA A 1 69 ? -13.797 1.631 10.701 1.00 84.88 69 ALA A CA 1
ATOM 512 C C . ALA A 1 69 ? -13.860 2.047 9.214 1.00 84.88 69 ALA A C 1
ATOM 514 O O . ALA A 1 69 ? -13.021 1.608 8.440 1.00 84.88 69 ALA A O 1
ATOM 515 N N . ASP A 1 70 ? -14.850 2.849 8.802 1.00 89.06 70 ASP A N 1
ATOM 516 C CA . ASP A 1 70 ? -15.032 3.431 7.463 1.00 89.06 70 ASP A CA 1
ATOM 517 C C . ASP A 1 70 ? -14.663 2.503 6.290 1.00 89.06 70 ASP A C 1
ATOM 519 O O . ASP A 1 70 ? -13.699 2.706 5.549 1.00 89.06 70 ASP A O 1
ATOM 523 N N . PHE A 1 71 ? -15.463 1.456 6.100 1.00 89.69 71 PHE A N 1
ATOM 524 C CA . PHE A 1 71 ? -15.301 0.559 4.957 1.00 89.69 71 PHE A CA 1
ATOM 525 C C . PHE A 1 71 ? -15.676 1.206 3.621 1.00 89.69 71 PHE A C 1
ATOM 527 O O . PHE A 1 71 ? -15.277 0.685 2.585 1.00 89.69 71 PHE A O 1
ATOM 534 N N . ARG A 1 72 ? -16.396 2.339 3.619 1.00 90.38 72 ARG A N 1
ATOM 535 C CA . ARG A 1 72 ? -16.728 3.054 2.379 1.00 90.38 72 ARG A CA 1
ATOM 536 C C . ARG A 1 72 ? -15.467 3.656 1.778 1.00 90.38 72 ARG A C 1
ATOM 538 O O . ARG A 1 72 ? -15.188 3.406 0.608 1.00 90.38 72 ARG A O 1
ATOM 545 N N . TYR A 1 73 ? -14.673 4.367 2.581 1.00 87.94 73 TYR A N 1
ATOM 546 C CA . TYR A 1 73 ? -13.353 4.806 2.139 1.00 87.94 73 TYR A CA 1
ATOM 547 C C . TYR A 1 73 ? -12.392 3.627 1.979 1.00 87.94 73 TYR A C 1
ATOM 549 O O . TYR A 1 73 ? -11.613 3.636 1.037 1.00 87.94 73 TYR A O 1
ATOM 557 N N . GLY A 1 74 ? -12.489 2.585 2.817 1.00 88.62 74 GLY A N 1
ATOM 558 C CA . GLY A 1 74 ? -11.653 1.375 2.754 1.00 88.62 74 GLY A CA 1
ATOM 559 C C . GLY A 1 74 ? -11.663 0.621 1.413 1.00 88.62 74 GLY A C 1
ATOM 560 O O . GLY A 1 74 ? -10.731 -0.130 1.131 1.00 88.62 74 GLY A O 1
ATOM 561 N N . LEU A 1 75 ? -12.645 0.862 0.539 1.00 90.25 75 LEU A N 1
ATOM 562 C CA . LEU A 1 75 ? -12.639 0.346 -0.835 1.00 90.25 75 LEU A CA 1
ATOM 563 C C . LEU A 1 75 ? -11.609 1.043 -1.735 1.00 90.25 75 LEU A C 1
ATOM 565 O O . LEU A 1 75 ? -11.041 0.405 -2.618 1.00 90.25 75 LEU A O 1
ATOM 569 N N . VAL A 1 76 ? -11.327 2.328 -1.510 1.00 90.56 76 VAL A N 1
ATOM 570 C CA . VAL A 1 76 ? -10.335 3.098 -2.276 1.00 90.56 76 VAL A CA 1
ATOM 571 C C . VAL A 1 76 ? -8.913 2.531 -2.122 1.00 90.56 76 VAL A C 1
ATOM 573 O O . VAL A 1 76 ? -8.307 2.203 -3.145 1.00 90.56 76 VAL A O 1
ATOM 576 N N . PRO A 1 77 ? -8.357 2.350 -0.904 1.00 90.75 77 PRO A N 1
ATOM 577 C CA . PRO A 1 77 ? -7.028 1.779 -0.707 1.00 90.75 77 PRO A CA 1
ATOM 578 C C . PRO A 1 77 ? -6.958 0.281 -1.043 1.00 90.75 77 PRO A C 1
ATOM 580 O O . PRO A 1 77 ? -5.862 -0.254 -1.179 1.00 90.75 77 PRO A O 1
ATOM 583 N N . LEU A 1 78 ? -8.100 -0.396 -1.203 1.00 92.19 78 LEU A N 1
ATOM 584 C CA . LEU A 1 78 ? -8.163 -1.783 -1.656 1.00 92.19 78 LEU A CA 1
ATOM 585 C C . LEU A 1 78 ? -8.121 -1.874 -3.188 1.00 92.19 78 LEU A C 1
ATOM 587 O O . LEU A 1 78 ? -7.232 -2.509 -3.750 1.00 92.19 78 LEU A O 1
ATOM 591 N N . LEU A 1 79 ? -9.067 -1.227 -3.871 1.00 94.12 79 LEU A N 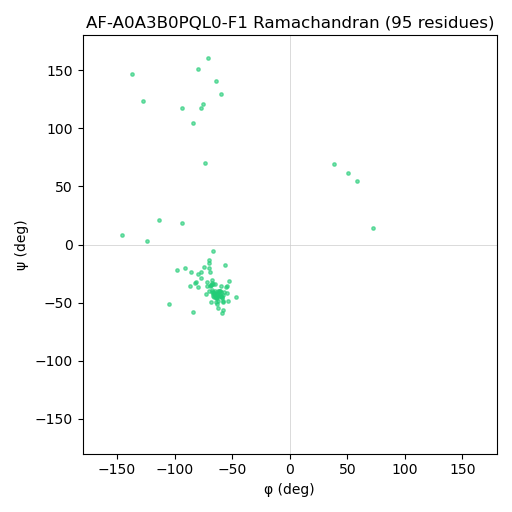1
ATOM 592 C CA . LEU A 1 79 ? -9.258 -1.370 -5.315 1.00 94.12 79 LEU A CA 1
ATOM 593 C C . LEU A 1 79 ? -8.260 -0.542 -6.126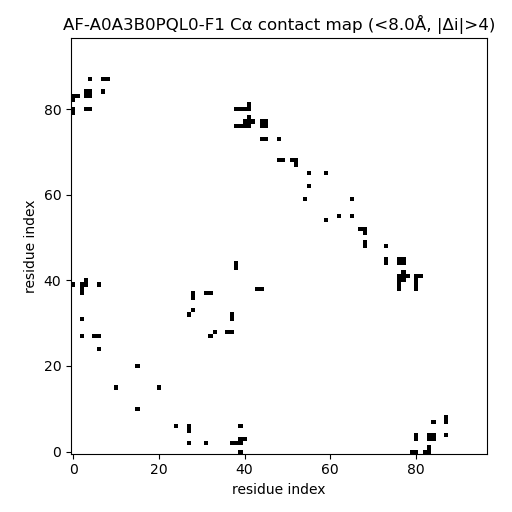 1.00 94.12 79 LEU A C 1
ATOM 595 O O . LEU A 1 79 ? -7.789 -1.003 -7.163 1.00 94.12 79 LEU A O 1
ATOM 599 N N . ALA A 1 80 ? -7.897 0.660 -5.668 1.00 92.19 80 ALA A N 1
ATOM 600 C CA . ALA A 1 80 ? -7.024 1.538 -6.445 1.00 92.19 80 ALA A CA 1
ATOM 601 C C . ALA A 1 80 ? -5.602 0.972 -6.639 1.00 92.19 80 ALA A C 1
ATOM 603 O O . ALA A 1 80 ? -5.067 1.115 -7.741 1.00 92.19 80 ALA A O 1
ATOM 604 N N . PRO A 1 81 ? -4.960 0.329 -5.639 1.00 92.81 81 PRO A N 1
ATOM 605 C CA . PRO A 1 81 ? -3.678 -0.338 -5.859 1.00 92.81 81 PRO A CA 1
ATOM 606 C C . PRO A 1 81 ? -3.781 -1.589 -6.730 1.00 92.81 81 PRO A C 1
ATOM 608 O O . PRO A 1 81 ? -2.886 -1.830 -7.532 1.00 92.81 81 PRO A O 1
ATOM 611 N N . ILE A 1 82 ? -4.870 -2.359 -6.612 1.00 94.56 82 ILE A N 1
ATOM 612 C CA . ILE A 1 82 ? -5.101 -3.540 -7.458 1.00 94.56 82 ILE A CA 1
ATOM 613 C C . ILE A 1 82 ? -5.219 -3.113 -8.923 1.00 94.56 82 ILE A C 1
ATOM 615 O O . ILE A 1 82 ? -4.521 -3.653 -9.777 1.00 94.56 82 ILE A O 1
ATOM 619 N N . ALA A 1 83 ? -6.033 -2.093 -9.209 1.00 95.38 83 ALA A N 1
ATOM 620 C CA . ALA A 1 83 ? -6.171 -1.542 -10.553 1.00 95.38 83 ALA A CA 1
ATOM 621 C C . ALA A 1 83 ? -4.832 -1.018 -11.101 1.00 95.38 83 ALA A C 1
ATOM 623 O O . ALA A 1 83 ? -4.472 -1.325 -12.234 1.00 95.38 83 ALA A O 1
ATOM 624 N N . ALA A 1 84 ? -4.054 -0.292 -10.289 1.00 93.62 84 ALA A N 1
ATOM 625 C CA . ALA A 1 84 ? -2.712 0.155 -10.671 1.00 93.62 84 ALA A CA 1
ATOM 626 C C . ALA A 1 84 ? -1.763 -1.017 -10.982 1.00 93.62 84 ALA A C 1
ATOM 628 O O . ALA A 1 84 ? -1.002 -0.942 -11.944 1.00 93.62 84 ALA A O 1
ATOM 629 N N . GLY A 1 85 ? -1.827 -2.096 -10.197 1.00 94.06 85 GLY A N 1
ATOM 630 C CA . GLY A 1 85 ? -1.059 -3.319 -10.424 1.00 94.06 85 GLY A CA 1
ATOM 631 C C . GLY A 1 85 ? -1.408 -4.008 -11.736 1.00 94.06 85 GLY A C 1
ATOM 632 O O . GLY A 1 85 ? -0.507 -4.382 -12.479 1.00 94.06 85 GLY A O 1
ATOM 633 N N . LEU A 1 86 ? -2.698 -4.108 -12.061 1.00 95.56 86 LEU A N 1
ATOM 634 C CA . LEU A 1 86 ? -3.154 -4.666 -13.336 1.00 95.56 86 LEU A CA 1
ATOM 635 C C . LEU A 1 86 ? -2.690 -3.822 -14.528 1.00 95.56 86 LEU A C 1
ATOM 637 O O . LEU A 1 86 ? -2.201 -4.377 -15.508 1.00 95.56 86 LEU A O 1
ATOM 641 N N . ILE A 1 87 ? -2.794 -2.493 -14.432 1.00 95.06 87 ILE A N 1
ATOM 642 C CA . ILE A 1 87 ? -2.357 -1.575 -15.494 1.00 95.06 87 ILE A CA 1
ATOM 643 C C . ILE A 1 87 ? -0.845 -1.688 -15.714 1.00 95.06 87 ILE A C 1
ATOM 645 O O . ILE A 1 87 ? -0.409 -1.891 -16.844 1.00 95.06 87 ILE A O 1
ATOM 649 N N . MET A 1 88 ? -0.044 -1.597 -14.648 1.00 94.38 88 MET A N 1
ATOM 650 C CA . MET A 1 88 ? 1.418 -1.680 -14.751 1.00 94.38 88 MET A CA 1
ATOM 651 C C . MET A 1 88 ? 1.895 -3.068 -15.175 1.00 94.38 88 MET A C 1
ATOM 653 O O . MET A 1 88 ? 2.812 -3.171 -15.982 1.00 94.38 88 MET A O 1
ATOM 657 N N . GLY A 1 89 ? 1.263 -4.133 -14.678 1.00 93.56 89 GLY A N 1
ATOM 658 C CA . GLY A 1 89 ? 1.555 -5.501 -15.102 1.00 93.56 89 GLY A CA 1
ATOM 659 C C . GLY A 1 89 ? 1.242 -5.717 -16.582 1.00 93.56 89 GLY A C 1
ATOM 660 O O . GLY A 1 89 ? 2.076 -6.239 -17.313 1.00 93.56 89 GLY A O 1
ATOM 661 N N . GLY A 1 90 ? 0.086 -5.240 -17.054 1.00 94.19 90 GLY A N 1
ATOM 662 C CA . GLY A 1 90 ? -0.258 -5.262 -18.477 1.00 94.19 90 GLY A CA 1
ATOM 663 C C . GLY A 1 90 ? 0.728 -4.457 -19.325 1.00 94.19 90 GLY A C 1
ATOM 664 O O . GLY A 1 90 ? 1.205 -4.945 -20.344 1.00 94.19 90 GLY A O 1
ATOM 665 N N . PHE A 1 91 ? 1.102 -3.261 -18.872 1.00 93.31 91 PHE A N 1
ATOM 666 C CA . PHE A 1 91 ? 2.105 -2.429 -19.536 1.00 93.31 91 PHE A CA 1
ATOM 667 C C . PHE A 1 91 ? 3.484 -3.104 -19.593 1.00 93.31 91 PHE A C 1
ATOM 669 O O . PHE A 1 91 ? 4.139 -3.073 -20.632 1.00 93.31 91 PHE A O 1
ATOM 676 N N . SER A 1 92 ? 3.893 -3.790 -18.521 1.00 91.88 92 SER A N 1
ATOM 677 C CA . SER A 1 92 ? 5.132 -4.575 -18.487 1.00 91.88 92 SER A CA 1
ATOM 678 C C . SER A 1 92 ? 5.179 -5.633 -19.581 1.00 91.88 92 SER A C 1
ATOM 680 O O . SER A 1 92 ? 6.233 -5.846 -20.173 1.00 91.88 92 SER A O 1
ATOM 682 N N . LEU A 1 93 ? 4.056 -6.310 -19.828 1.00 93.19 93 LEU A N 1
ATOM 683 C CA . LEU A 1 93 ? 3.976 -7.353 -20.845 1.00 93.19 93 LEU A CA 1
ATOM 684 C C . LEU A 1 93 ? 4.075 -6.793 -22.263 1.00 93.19 93 LEU A C 1
ATOM 686 O O . LEU A 1 93 ? 4.454 -7.542 -23.149 1.00 93.19 93 LEU A O 1
ATOM 690 N N . LEU A 1 94 ? 3.736 -5.519 -22.482 1.00 92.12 94 LEU A N 1
ATOM 691 C CA . LEU A 1 94 ? 3.839 -4.869 -23.792 1.00 92.12 94 LEU A CA 1
ATOM 692 C C . LEU A 1 94 ? 5.259 -4.382 -24.101 1.00 92.12 94 LEU A C 1
ATOM 694 O O . LEU A 1 94 ? 5.643 -4.361 -25.263 1.00 92.12 94 LEU A O 1
ATOM 698 N N . ILE A 1 95 ? 6.021 -3.969 -23.084 1.00 89.88 95 ILE A N 1
ATOM 699 C CA . ILE A 1 95 ? 7.397 -3.471 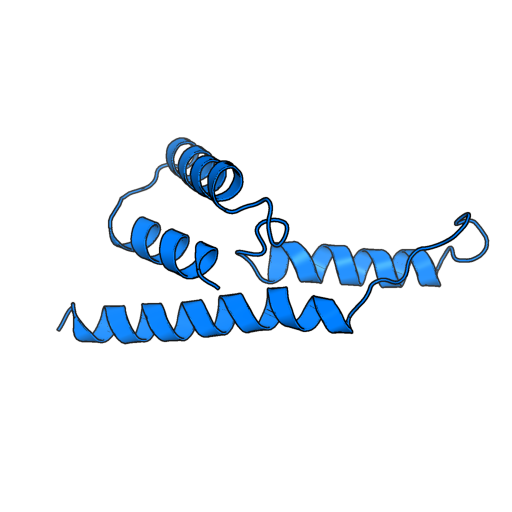-23.262 1.00 89.88 95 ILE A CA 1
ATOM 700 C C . ILE A 1 95 ? 8.411 -4.613 -23.365 1.00 89.88 95 ILE A C 1
ATOM 702 O O . ILE A 1 95 ? 9.417 -4.471 -24.048 1.00 89.88 95 ILE A O 1
ATOM 706 N N . ASN A 1 96 ? 8.163 -5.724 -22.669 1.00 80.44 96 ASN A N 1
ATOM 707 C CA . ASN A 1 96 ? 9.098 -6.848 -22.576 1.00 80.44 96 ASN A CA 1
ATOM 708 C C . ASN A 1 96 ? 8.840 -7.955 -23.623 1.00 80.44 96 ASN A C 1
ATOM 710 O O . ASN A 1 96 ? 9.283 -9.085 -23.412 1.00 80.44 96 ASN A O 1
ATOM 714 N N . GLN A 1 97 ? 8.099 -7.660 -24.699 1.00 57.41 97 GLN A N 1
ATOM 715 C CA . GLN A 1 97 ? 8.023 -8.520 -25.893 1.00 57.41 97 GLN A CA 1
ATOM 716 C C . GLN A 1 97 ? 9.137 -8.158 -26.870 1.00 57.41 97 GLN A C 1
ATOM 718 O O . GLN A 1 97 ? 9.663 -9.095 -27.508 1.00 57.41 97 GLN A O 1
#

InterPro domains:
  IPR000425 Major intrinsic protein [PF00230] (14-90)
  IPR023271 Aquaporin-like [G3DSA:1.20.1080.10] (1-97)
  IPR023271 Aquaporin-like [SSF81338] (2-92)
  IPR050363 Major Intrinsic Protein/Aquaporin [PTHR43829] (18-91)

Foldseek 3Di:
DVLLLQLVVDVVPDDDDPVNNVVSNVVSCVVPCPPPNSLNDLCVLVVVLVVLVVCCVVCVVPDDPRDHSPVVVSVCSNVVNVVSCVVNVVVVVVVVD